Protein AF-0000000087537497 (afdb_homodimer)

Structure (mmCIF, N/CA/C/O backbone):
data_AF-0000000087537497-model_v1
#
loop_
_entity.id
_entity.type
_entity.pdbx_description
1 polymer 'DUF4315 family protein'
#
loop_
_atom_site.group_PDB
_atom_site.id
_atom_site.type_symbol
_atom_site.label_atom_id
_atom_site.label_alt_id
_atom_site.label_comp_id
_atom_site.label_asym_id
_atom_site.label_entity_id
_atom_site.label_seq_id
_atom_site.pdbx_PDB_ins_code
_atom_site.Cartn_x
_atom_site.Cartn_y
_atom_site.Cartn_z
_atom_site.occupancy
_atom_site.B_iso_or_equiv
_atom_site.auth_seq_id
_atom_site.auth_comp_id
_atom_site.auth_asym_id
_atom_site.auth_atom_id
_atom_site.pdbx_PDB_model_num
ATOM 1 N N . MET A 1 1 ? -3.16 -22.219 -18.234 1 84.06 1 MET A N 1
ATOM 2 C CA . MET A 1 1 ? -3.604 -21.922 -16.875 1 84.06 1 MET A CA 1
ATOM 3 C C . MET A 1 1 ? -5.027 -22.422 -16.641 1 84.06 1 MET A C 1
ATOM 5 O O . MET A 1 1 ? -5.863 -22.359 -17.547 1 84.06 1 MET A O 1
ATOM 9 N N . SER A 1 2 ? -5.203 -22.875 -15.367 1 94.38 2 SER A N 1
ATOM 10 C CA . SER A 1 2 ? -6.52 -23.422 -15.047 1 94.38 2 SER A CA 1
ATOM 11 C C . SER A 1 2 ? -7.527 -22.312 -14.781 1 94.38 2 SER A C 1
ATOM 13 O O . SER A 1 2 ? -7.145 -21.156 -14.547 1 94.38 2 SER A O 1
ATOM 15 N N . ALA A 1 3 ? -8.75 -22.734 -14.781 1 96.25 3 ALA A N 1
ATOM 16 C CA . ALA A 1 3 ? -9.836 -21.812 -14.453 1 96.25 3 ALA A CA 1
ATOM 17 C C . ALA A 1 3 ? -9.695 -21.297 -13.023 1 96.25 3 ALA A C 1
ATOM 19 O O . ALA A 1 3 ? -10.016 -20.141 -12.742 1 96.25 3 ALA A O 1
ATOM 20 N N . LYS A 1 4 ? -9.25 -22.219 -12.211 1 97.31 4 LYS A N 1
ATOM 21 C CA . LYS A 1 4 ? -9.07 -21.844 -10.812 1 97.31 4 LYS A CA 1
ATOM 22 C C . LYS A 1 4 ? -8 -20.766 -10.664 1 97.31 4 LYS A C 1
ATOM 24 O O . LYS A 1 4 ? -8.211 -19.781 -9.961 1 97.31 4 LYS A O 1
ATOM 29 N N . LEU A 1 5 ? -6.895 -20.922 -11.32 1 97.75 5 LEU A N 1
ATOM 30 C CA . LEU A 1 5 ? -5.82 -19.938 -11.289 1 97.75 5 LEU A CA 1
ATOM 31 C C . LEU A 1 5 ? -6.27 -18.625 -11.914 1 97.75 5 LEU A C 1
ATOM 33 O O . LEU A 1 5 ? -5.926 -17.547 -11.422 1 97.75 5 LEU A O 1
ATOM 37 N N . ASP A 1 6 ? -7.031 -18.734 -12.938 1 97.56 6 ASP A N 1
ATOM 38 C CA . ASP A 1 6 ? -7.562 -17.547 -13.594 1 97.56 6 ASP A CA 1
ATOM 39 C C . ASP A 1 6 ? -8.453 -16.75 -12.641 1 97.56 6 ASP A C 1
ATOM 41 O O . ASP A 1 6 ? -8.398 -15.516 -12.625 1 97.56 6 ASP A O 1
ATOM 45 N N . ARG A 1 7 ? -9.227 -17.422 -11.836 1 98.25 7 ARG A N 1
ATOM 46 C CA . ARG A 1 7 ? -10.125 -16.781 -10.883 1 98.25 7 ARG A CA 1
ATOM 47 C C . ARG A 1 7 ? -9.336 -16.078 -9.781 1 98.25 7 ARG A C 1
ATOM 49 O O . ARG A 1 7 ? -9.648 -14.945 -9.422 1 98.25 7 ARG A O 1
ATOM 56 N N . ILE A 1 8 ? -8.305 -16.703 -9.32 1 98.75 8 ILE A N 1
ATOM 57 C CA . ILE A 1 8 ? -7.477 -16.078 -8.289 1 98.75 8 ILE A CA 1
ATOM 58 C C . ILE A 1 8 ? -6.777 -14.852 -8.859 1 98.75 8 ILE A C 1
ATOM 60 O O . ILE A 1 8 ? -6.695 -13.812 -8.195 1 98.75 8 ILE A O 1
ATOM 64 N N . GLY A 1 9 ? -6.312 -15.031 -10.094 1 98.56 9 GLY A N 1
ATOM 65 C CA . GLY A 1 9 ? -5.676 -13.898 -10.75 1 98.56 9 GLY A CA 1
ATOM 66 C C . GLY A 1 9 ? -6.605 -12.711 -10.922 1 98.56 9 GLY A C 1
ATOM 67 O O . GLY A 1 9 ? -6.199 -11.57 -10.711 1 98.56 9 GLY A O 1
ATOM 68 N N . ALA A 1 10 ? -7.836 -12.969 -11.273 1 98.62 10 ALA A N 1
ATOM 69 C CA . ALA A 1 10 ? -8.828 -11.906 -11.422 1 98.62 10 ALA A CA 1
ATOM 70 C C . ALA A 1 10 ? -9.133 -11.242 -10.086 1 98.62 10 ALA A C 1
ATOM 72 O O . ALA A 1 10 ? -9.234 -10.016 -10.008 1 98.62 10 ALA A O 1
ATOM 73 N N . ASP A 1 11 ? -9.227 -12.078 -9.031 1 98.81 11 ASP A N 1
ATOM 74 C CA . ASP A 1 11 ? -9.461 -11.555 -7.691 1 98.81 11 ASP A CA 1
A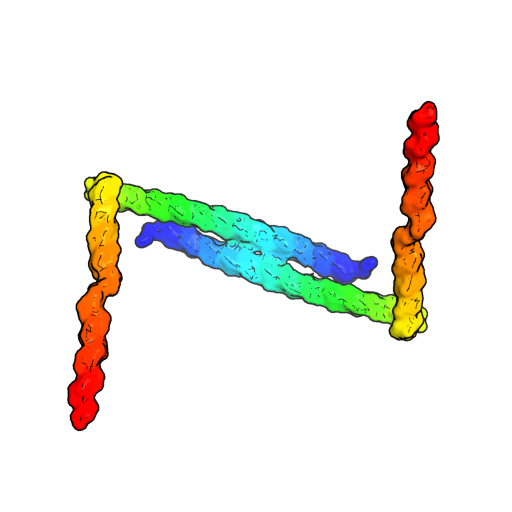TOM 75 C C . ASP A 1 11 ? -8.281 -10.703 -7.223 1 98.81 11 ASP A C 1
ATOM 77 O O . ASP A 1 11 ? -8.477 -9.688 -6.551 1 98.81 11 ASP A O 1
ATOM 81 N N . LEU A 1 12 ? -7.137 -11.133 -7.582 1 98.88 12 LEU A N 1
ATOM 82 C CA . LEU A 1 12 ? -5.926 -10.398 -7.227 1 98.88 12 LEU A CA 1
ATOM 83 C C . LEU A 1 12 ? -5.902 -9.031 -7.906 1 98.88 12 LEU A C 1
ATOM 85 O O . LEU A 1 12 ? -5.582 -8.023 -7.27 1 98.88 12 LEU A O 1
ATOM 89 N N . GLU A 1 13 ? -6.25 -9.016 -9.18 1 98.81 13 GLU A N 1
ATOM 90 C CA . GLU A 1 13 ? -6.305 -7.75 -9.906 1 98.81 13 GLU A CA 1
ATOM 91 C C . GLU A 1 13 ? -7.332 -6.801 -9.289 1 98.81 13 GLU A C 1
ATOM 93 O O . GLU A 1 13 ? -7.074 -5.605 -9.148 1 98.81 13 GLU A O 1
ATOM 98 N N . LYS A 1 14 ? -8.469 -7.355 -8.883 1 98.81 14 LYS A N 1
ATOM 99 C CA . LYS A 1 14 ? -9.5 -6.562 -8.227 1 98.81 14 LYS A CA 1
ATOM 100 C C . LYS A 1 14 ? -9 -6.008 -6.895 1 98.81 14 LYS A C 1
ATOM 102 O O . LYS A 1 14 ? -9.234 -4.84 -6.574 1 98.81 14 LYS A O 1
ATOM 107 N N . ALA A 1 15 ? -8.336 -6.832 -6.188 1 98.88 15 ALA A N 1
ATOM 108 C CA . ALA A 1 15 ? -7.816 -6.418 -4.887 1 98.88 15 ALA A CA 1
ATOM 109 C C . ALA A 1 15 ? -6.766 -5.32 -5.043 1 98.88 15 ALA A C 1
ATOM 111 O O . ALA A 1 15 ? -6.742 -4.359 -4.27 1 98.88 15 ALA A O 1
ATOM 112 N N . ARG A 1 16 ? -5.902 -5.461 -6.043 1 98.94 16 ARG A N 1
ATOM 113 C CA . ARG A 1 16 ? -4.871 -4.461 -6.297 1 98.94 16 ARG A CA 1
ATOM 114 C C . ARG A 1 16 ? -5.492 -3.117 -6.668 1 98.94 16 ARG A C 1
ATOM 116 O O . ARG A 1 16 ? -5.008 -2.066 -6.25 1 98.94 16 ARG A O 1
ATOM 123 N N . LYS A 1 17 ? -6.539 -3.17 -7.449 1 98.88 17 LYS A N 1
ATOM 124 C CA . LYS A 1 17 ? -7.234 -1.945 -7.836 1 98.88 17 LYS A CA 1
ATOM 125 C C . LYS A 1 17 ? -7.859 -1.26 -6.625 1 98.88 17 LYS A C 1
ATOM 127 O O . LYS A 1 17 ? -7.766 -0.039 -6.477 1 98.88 17 LYS A O 1
ATOM 132 N N . LYS A 1 18 ? -8.43 -2.041 -5.77 1 98.81 18 LYS A N 1
ATOM 133 C CA . LYS A 1 18 ? -9.039 -1.494 -4.559 1 98.81 18 LYS A CA 1
ATOM 134 C C . LYS A 1 18 ? -7.98 -0.885 -3.645 1 98.81 18 LYS A C 1
ATOM 136 O O . LYS A 1 18 ? -8.188 0.192 -3.082 1 98.81 18 LYS A O 1
ATOM 141 N N . ARG A 1 19 ? -6.941 -1.566 -3.508 1 98.88 19 ARG A N 1
ATOM 142 C CA . ARG A 1 19 ? -5.84 -1.041 -2.711 1 98.88 19 ARG A CA 1
ATOM 143 C C . ARG A 1 19 ? -5.359 0.299 -3.258 1 98.88 19 ARG A C 1
ATOM 145 O O . ARG A 1 19 ? -5.117 1.237 -2.494 1 98.88 19 ARG A O 1
ATOM 152 N N . ALA A 1 20 ? -5.215 0.37 -4.586 1 98.75 20 ALA A N 1
ATOM 153 C CA . ALA A 1 20 ? -4.75 1.596 -5.23 1 98.75 20 ALA A CA 1
ATOM 154 C C . ALA A 1 20 ? -5.73 2.742 -5.004 1 98.75 20 ALA A C 1
ATOM 156 O O . ALA A 1 20 ? -5.324 3.887 -4.801 1 98.75 20 ALA A O 1
ATOM 157 N N . GLU A 1 21 ? -7.027 2.451 -5.074 1 98.75 21 GLU A N 1
ATOM 158 C CA . GLU A 1 21 ? -8.062 3.449 -4.816 1 98.75 21 GLU A CA 1
ATOM 159 C C . GLU A 1 21 ? -7.949 4.016 -3.404 1 98.75 21 GLU A C 1
ATOM 161 O O . GLU A 1 21 ? -8.023 5.23 -3.209 1 98.75 21 GLU A O 1
ATOM 166 N N . TRP A 1 22 ? -7.691 3.131 -2.506 1 98.75 22 TRP A N 1
ATOM 167 C CA . TRP A 1 22 ? -7.605 3.586 -1.121 1 98.75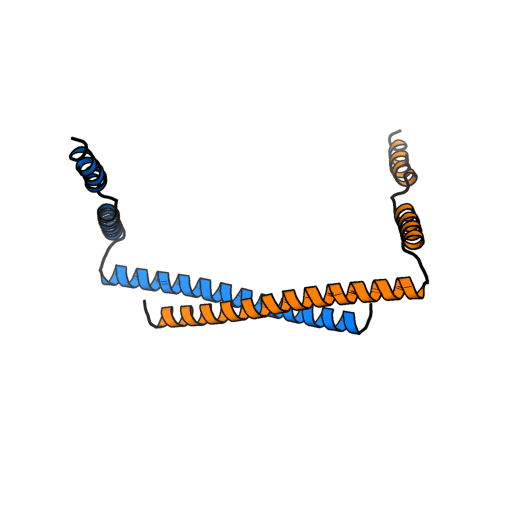 22 TRP A CA 1
ATOM 168 C C . TRP A 1 22 ? -6.281 4.297 -0.864 1 98.75 22 TRP A C 1
ATOM 170 O O . TRP A 1 22 ? -6.219 5.234 -0.065 1 98.75 22 TRP A O 1
ATOM 180 N N . ASP A 1 23 ? -5.234 3.859 -1.513 1 98.69 23 ASP A N 1
ATOM 181 C CA . ASP A 1 23 ? -3.965 4.578 -1.46 1 98.69 23 ASP A CA 1
ATOM 182 C C . ASP A 1 23 ? -4.125 6.012 -1.953 1 98.69 23 ASP A C 1
ATOM 184 O O . ASP A 1 23 ? -3.613 6.949 -1.335 1 98.69 23 ASP A O 1
ATOM 188 N N . ALA A 1 24 ? -4.895 6.203 -3.031 1 98.81 24 ALA A N 1
ATOM 189 C CA . ALA A 1 24 ? -5.156 7.539 -3.562 1 98.81 24 ALA A CA 1
ATOM 190 C C . ALA A 1 24 ? -5.973 8.375 -2.576 1 98.81 24 ALA A C 1
ATOM 192 O O . ALA A 1 24 ? -5.719 9.562 -2.406 1 98.81 24 ALA A O 1
ATOM 193 N N . LYS A 1 25 ? -6.91 7.719 -1.878 1 98.88 25 LYS A N 1
ATOM 194 C CA . LYS A 1 25 ? -7.727 8.414 -0.884 1 98.88 25 LYS A CA 1
ATOM 195 C C . LYS A 1 25 ? -6.879 8.859 0.304 1 98.88 25 LYS A C 1
ATOM 197 O O . LYS A 1 25 ? -7.051 9.969 0.81 1 98.88 25 LYS A O 1
ATOM 202 N N . VAL A 1 26 ? -5.98 7.984 0.719 1 98.94 26 VAL A N 1
ATOM 203 C CA . VAL A 1 26 ? -5.074 8.328 1.809 1 98.94 26 VAL A CA 1
ATOM 204 C C . VAL A 1 26 ? -4.246 9.555 1.429 1 98.94 26 VAL A C 1
ATOM 206 O O . VAL A 1 26 ? -4.152 10.508 2.201 1 98.94 26 VAL A O 1
ATOM 209 N N . LYS A 1 27 ? -3.748 9.594 0.236 1 98.94 27 LYS A N 1
ATOM 210 C CA . LYS A 1 27 ? -2.918 10.703 -0.214 1 98.94 27 LYS A CA 1
ATOM 211 C C . LYS A 1 27 ? -3.725 12 -0.281 1 98.94 27 LYS A C 1
ATOM 213 O O . LYS A 1 27 ? -3.234 13.062 0.101 1 98.94 27 LYS A O 1
ATOM 218 N N . ASP A 1 28 ? -4.914 11.914 -0.768 1 98.88 28 ASP A N 1
ATOM 219 C CA . ASP A 1 28 ? -5.801 13.07 -0.84 1 98.88 28 ASP A CA 1
ATOM 220 C C . ASP A 1 28 ? -6.102 13.625 0.553 1 98.88 28 ASP A C 1
ATOM 222 O O . ASP A 1 28 ? -6.016 14.828 0.782 1 98.88 28 ASP A O 1
ATOM 226 N N . LEU A 1 29 ? -6.383 12.75 1.477 1 98.88 29 LEU A N 1
ATOM 227 C CA . LEU A 1 29 ? -6.73 13.156 2.834 1 98.88 29 LEU A CA 1
ATOM 228 C C . LEU A 1 29 ? -5.523 13.742 3.557 1 98.88 29 LEU A C 1
ATOM 230 O O . LEU A 1 29 ? -5.66 14.672 4.352 1 98.88 29 LEU A O 1
ATOM 234 N N . GLU A 1 30 ? -4.355 13.156 3.254 1 98.94 30 GLU A N 1
ATOM 235 C CA . GLU A 1 30 ? -3.133 13.734 3.805 1 98.94 30 GLU A CA 1
ATOM 236 C C . GLU A 1 30 ? -2.92 15.156 3.301 1 98.94 30 GLU A C 1
ATOM 238 O O . GLU A 1 30 ? -2.553 16.047 4.074 1 98.94 30 GLU A O 1
ATOM 243 N N . ARG A 1 31 ? -3.129 15.414 2.057 1 98.88 31 ARG A N 1
ATOM 244 C CA . ARG A 1 31 ? -3.014 16.75 1.472 1 98.88 31 ARG A CA 1
ATOM 245 C C . ARG A 1 31 ? -4.016 17.703 2.102 1 98.88 31 ARG A C 1
ATOM 247 O O . ARG A 1 31 ? -3.652 18.828 2.49 1 98.88 31 ARG A O 1
ATOM 254 N N . ARG A 1 32 ? -5.238 17.297 2.232 1 98.75 32 ARG A N 1
ATOM 255 C CA . ARG A 1 32 ? -6.285 18.125 2.824 1 98.75 32 ARG A CA 1
ATOM 256 C C . ARG A 1 32 ? -5.977 18.438 4.285 1 98.75 32 ARG A C 1
ATOM 258 O O . ARG A 1 32 ? -6.203 19.562 4.742 1 98.75 32 ARG A O 1
ATOM 265 N N . TYR A 1 33 ? -5.426 17.422 4.953 1 98.75 33 TYR A N 1
ATOM 266 C CA . TYR A 1 33 ? -5.051 17.609 6.348 1 98.75 33 TYR A CA 1
ATOM 267 C C . TYR A 1 33 ? -3.994 18.703 6.484 1 98.75 33 TYR A C 1
ATOM 269 O O . TYR A 1 33 ? -4.145 19.625 7.289 1 98.75 33 TYR A O 1
ATOM 277 N N . ARG A 1 34 ? -3.016 18.656 5.691 1 98.69 34 ARG A N 1
ATOM 278 C CA . ARG A 1 34 ? -1.931 19.625 5.715 1 98.69 34 ARG A CA 1
ATOM 279 C C . ARG A 1 34 ? -2.441 21.016 5.371 1 98.69 34 ARG A C 1
ATOM 281 O O . ARG A 1 34 ? -2.078 22 6.027 1 98.69 34 ARG A O 1
ATOM 288 N N . GLU A 1 35 ? -3.254 21.125 4.391 1 98.5 35 GLU A N 1
ATOM 289 C CA . GLU A 1 35 ? -3.795 22.406 3.949 1 98.5 35 GLU A CA 1
ATOM 290 C C . GLU A 1 35 ? -4.648 23.047 5.035 1 98.5 35 GLU A C 1
ATOM 292 O O . GLU A 1 35 ? -4.52 24.25 5.312 1 98.5 35 GLU A O 1
ATOM 297 N N . GLU A 1 36 ? -5.441 22.219 5.609 1 98.19 36 GLU A N 1
ATOM 298 C CA . GLU A 1 36 ? -6.285 22.719 6.684 1 98.19 36 GLU A CA 1
ATOM 299 C C . GLU A 1 36 ? -5.453 23.141 7.898 1 98.19 36 GLU A C 1
ATOM 301 O O . GLU A 1 36 ? -5.715 24.172 8.516 1 98.19 36 GLU A O 1
ATOM 306 N N . GLU A 1 37 ? -4.512 22.234 8.25 1 98.31 37 GLU A N 1
ATOM 307 C CA . GLU A 1 37 ? -3.602 22.562 9.344 1 98.31 37 GLU A CA 1
ATOM 308 C C . GLU A 1 37 ? -2.891 23.891 9.086 1 98.31 37 GLU A C 1
ATOM 310 O O . GLU A 1 37 ? -2.832 24.734 9.977 1 98.31 37 GLU A O 1
ATOM 315 N N . ASN A 1 38 ? -2.428 24.203 7.918 1 98.12 38 ASN A N 1
ATOM 316 C CA . ASN A 1 38 ? -1.755 25.453 7.559 1 98.12 38 ASN A CA 1
ATOM 317 C C . ASN A 1 38 ? -2.697 26.641 7.664 1 98.12 38 ASN A C 1
ATOM 319 O O . ASN A 1 38 ? -2.311 27.703 8.156 1 98.12 38 ASN A O 1
ATOM 323 N N . SER A 1 39 ? -3.842 26.422 7.262 1 97.81 39 SER A N 1
ATOM 324 C CA . SER A 1 39 ? -4.836 27.484 7.332 1 97.81 39 SER A CA 1
ATOM 325 C C . SER A 1 39 ? -5.145 27.859 8.773 1 97.81 39 SER A C 1
ATOM 327 O O . SER A 1 39 ? -5.234 29.047 9.109 1 97.81 39 SER A O 1
ATOM 329 N N . GLU A 1 40 ? -5.285 26.844 9.617 1 97.69 40 GLU A N 1
ATOM 330 C CA . GLU A 1 40 ? -5.566 27.094 11.023 1 97.69 40 GLU A CA 1
ATOM 331 C C . GLU A 1 40 ? -4.406 27.812 11.695 1 97.69 40 GLU A C 1
ATOM 333 O O . GLU A 1 40 ? -4.621 28.734 12.492 1 97.69 40 GLU A O 1
ATOM 338 N N . ILE A 1 41 ? -3.205 27.469 11.336 1 97.06 41 ILE A N 1
ATOM 339 C CA . ILE A 1 41 ? -2.014 28.125 11.867 1 97.06 41 ILE A CA 1
ATOM 340 C C . ILE A 1 41 ? -1.992 29.594 11.438 1 97.06 41 ILE A C 1
ATOM 342 O O . ILE A 1 41 ? -1.77 30.484 12.266 1 97.06 41 ILE A O 1
ATOM 346 N N . HIS A 1 42 ? -2.334 29.875 10.219 1 96.75 42 HIS A N 1
ATOM 347 C CA . HIS A 1 42 ? -2.363 31.25 9.703 1 96.75 42 HIS A CA 1
ATOM 348 C C . HIS A 1 42 ? -3.408 32.094 10.43 1 96.75 42 HIS A C 1
ATOM 350 O O . HIS A 1 42 ? -3.133 33.219 10.82 1 96.75 42 HIS A O 1
ATOM 356 N N . GLU A 1 43 ? -4.527 31.5 10.633 1 96.69 43 GLU A N 1
ATOM 357 C CA . GLU A 1 43 ? -5.609 32.188 11.312 1 96.69 43 GLU A CA 1
ATOM 358 C C . GLU A 1 43 ? -5.23 32.531 12.758 1 96.69 43 GLU A C 1
ATOM 360 O O . GLU A 1 43 ? -5.496 33.625 13.242 1 96.69 43 GLU A O 1
ATOM 365 N N . MET A 1 44 ? -4.625 31.594 13.383 1 95.94 44 MET A N 1
ATOM 366 C CA . MET A 1 44 ? -4.211 31.797 14.773 1 95.94 44 MET A CA 1
ATOM 367 C C . MET A 1 44 ? -3.168 32.906 14.867 1 95.94 44 MET A C 1
ATOM 369 O O . MET A 1 44 ? -3.252 33.781 15.75 1 95.94 44 MET A O 1
ATOM 373 N N . VAL A 1 45 ? -2.258 32.875 13.93 1 97.56 45 VAL A N 1
ATOM 374 C CA . VAL A 1 45 ? -1.207 33.906 13.898 1 97.56 45 VAL A CA 1
ATOM 375 C C . VAL A 1 45 ? -1.813 35.281 13.578 1 97.56 45 VAL A C 1
ATOM 377 O O . VAL A 1 45 ? -1.48 36.25 14.227 1 97.56 45 VAL A O 1
ATOM 380 N N . HIS A 1 46 ? -2.691 35.406 12.727 1 96.81 46 HIS A N 1
ATOM 381 C CA . HIS A 1 46 ? -3.355 36.656 12.352 1 96.81 46 HIS A CA 1
ATOM 382 C C . HIS A 1 46 ? -4.238 37.156 13.477 1 96.81 46 HIS A C 1
ATOM 384 O O . HIS A 1 46 ? -4.254 38.375 13.75 1 96.81 46 HIS A O 1
ATOM 390 N N . ALA A 1 47 ? -4.91 36.188 14.102 1 96.75 47 ALA A N 1
ATOM 391 C CA . ALA A 1 47 ? -5.773 36.562 15.211 1 96.75 47 ALA A CA 1
ATOM 392 C C . ALA A 1 47 ? -4.965 37.156 16.359 1 96.75 47 ALA A C 1
ATOM 394 O O . ALA A 1 47 ? -5.449 38.062 17.062 1 96.75 47 ALA A O 1
ATOM 395 N N . ALA A 1 48 ? -3.738 36.625 16.453 1 96.25 48 ALA A N 1
ATOM 396 C CA . ALA A 1 48 ? -2.832 37.156 17.484 1 96.25 48 ALA A CA 1
ATOM 397 C C . ALA A 1 48 ? -2.098 38.406 16.984 1 96.25 48 ALA A C 1
ATOM 399 O O . ALA A 1 48 ? -1.313 39 17.719 1 96.25 48 ALA A O 1
ATOM 400 N N . ASN A 1 49 ? -2.363 38.781 15.789 1 97.38 49 ASN A N 1
ATOM 401 C CA . ASN A 1 49 ? -1.778 39.969 15.141 1 97.38 49 ASN A CA 1
ATOM 402 C C . ASN A 1 49 ? -0.254 39.938 15.195 1 97.38 49 ASN A C 1
ATOM 404 O O . ASN A 1 49 ? 0.383 40.938 15.492 1 97.38 49 ASN A O 1
ATOM 408 N N . LEU A 1 50 ? 0.309 38.75 14.906 1 96.94 50 LEU A N 1
ATOM 409 C CA . LEU A 1 50 ? 1.759 38.594 14.844 1 96.94 50 LEU A CA 1
ATOM 410 C C . LEU A 1 50 ? 2.258 38.656 13.406 1 96.94 50 LEU A C 1
ATOM 412 O O . LEU A 1 50 ? 1.689 38.031 12.508 1 96.94 50 LEU A O 1
ATOM 416 N N . ASN A 1 51 ? 3.215 39.625 13.258 1 94.81 51 ASN A N 1
ATOM 417 C CA . ASN A 1 51 ? 3.9 39.562 11.969 1 94.81 51 ASN A CA 1
ATOM 418 C C . ASN A 1 51 ? 4.973 38.469 11.953 1 94.81 51 ASN A C 1
ATOM 420 O O . ASN A 1 51 ? 5.238 37.844 12.977 1 94.81 51 ASN A O 1
ATOM 424 N N . PRO A 1 52 ? 5.371 38.156 10.742 1 95.12 52 PRO A N 1
ATOM 425 C CA . PRO A 1 52 ? 6.332 37.062 10.609 1 95.12 52 PRO A CA 1
ATOM 426 C C . PRO A 1 52 ? 7.551 37.25 11.516 1 95.12 52 PRO A C 1
ATOM 428 O O . PRO A 1 52 ? 8.039 36.25 12.094 1 95.12 52 PRO A O 1
ATOM 431 N N . GLU A 1 53 ? 8 38.469 11.695 1 96.5 53 GLU A N 1
ATOM 432 C CA . GLU A 1 53 ? 9.156 38.75 12.547 1 96.5 53 GLU A CA 1
ATOM 433 C C . GLU A 1 53 ? 8.844 38.438 14.016 1 96.5 53 GLU A C 1
ATOM 435 O O . GLU A 1 53 ? 9.664 37.844 14.727 1 96.5 53 GLU A O 1
ATOM 440 N N . GLN A 1 54 ? 7.738 38.906 14.477 1 97.06 54 GLN A N 1
ATOM 441 C CA . GLN A 1 54 ? 7.289 38.656 15.844 1 97.06 54 GLN A CA 1
ATOM 442 C C . GLN A 1 54 ? 7.141 37.156 16.109 1 97.06 54 GLN A C 1
ATOM 444 O O . GLN A 1 54 ? 7.535 36.688 17.172 1 97.06 54 GLN A O 1
ATOM 449 N N . LEU A 1 55 ? 6.555 36.5 15.164 1 96.75 55 LEU A N 1
ATOM 450 C CA . LEU A 1 55 ? 6.387 35.062 15.305 1 96.75 55 LEU A CA 1
ATOM 451 C C . LEU A 1 55 ? 7.738 34.375 15.414 1 96.75 55 LEU A C 1
ATOM 453 O O . LEU A 1 55 ? 7.93 33.5 16.281 1 96.75 55 LEU A O 1
ATOM 457 N N . SER A 1 56 ? 8.602 34.656 14.539 1 96.44 56 SER A N 1
ATOM 458 C CA . SER A 1 56 ? 9.938 34.094 14.555 1 96.44 56 SER A CA 1
ATOM 459 C C . SER A 1 56 ? 10.602 34.281 15.914 1 96.44 56 SER A C 1
ATOM 461 O O . SER A 1 56 ? 11.258 33.344 16.422 1 96.44 56 SER A O 1
ATOM 463 N N . GLU A 1 57 ? 10.531 35.531 16.484 1 95.38 57 GLU A N 1
ATOM 464 C CA . GLU A 1 57 ? 11.102 35.812 17.797 1 95.38 57 GLU A CA 1
ATOM 465 C C . GLU A 1 57 ? 10.484 34.906 18.875 1 95.38 57 GLU A C 1
ATOM 467 O O . GLU A 1 57 ? 11.195 34.375 19.719 1 95.38 57 GLU A O 1
ATOM 472 N N . LEU A 1 58 ? 9.188 34.844 18.859 1 94.75 58 LEU A N 1
ATOM 473 C CA . LEU A 1 58 ? 8.477 34 19.797 1 94.75 58 LEU A CA 1
ATOM 474 C C . LEU A 1 58 ? 8.961 32.562 19.688 1 94.75 58 LEU A C 1
ATOM 476 O O . LEU A 1 58 ? 9.172 31.891 20.703 1 94.75 58 LEU A O 1
ATOM 480 N N . LEU A 1 59 ? 9.031 32.031 18.516 1 94.12 59 LEU A N 1
ATOM 481 C CA . LEU A 1 59 ? 9.477 30.656 18.281 1 94.12 59 LEU A CA 1
ATOM 482 C C . LEU A 1 59 ? 10.898 30.469 18.812 1 94.12 59 LEU A C 1
ATOM 484 O O . LEU A 1 59 ? 11.211 29.406 19.375 1 94.12 59 LEU A O 1
ATOM 488 N N . ARG A 1 60 ? 11.727 31.438 18.578 1 94.38 60 ARG A N 1
ATOM 489 C CA . ARG A 1 60 ? 13.094 31.391 19.078 1 94.38 60 ARG A CA 1
ATOM 490 C C . ARG A 1 60 ? 13.109 31.297 20.609 1 94.38 60 ARG A C 1
ATOM 492 O O . ARG A 1 60 ? 13.883 30.531 21.188 1 94.38 60 ARG A O 1
ATOM 499 N N . MET A 1 61 ? 12.391 32.156 21.25 1 94 61 MET A N 1
ATOM 500 C CA . MET A 1 61 ? 12.305 32.188 22.719 1 94 61 MET A CA 1
ATOM 501 C C . MET A 1 61 ? 11.836 30.828 23.234 1 94 61 MET A C 1
ATOM 503 O O . MET A 1 61 ? 12.367 30.312 24.219 1 94 61 MET A O 1
ATOM 507 N N . PHE A 1 62 ? 10.82 30.25 22.547 1 92.44 62 PHE A N 1
ATOM 508 C CA . PHE A 1 62 ? 10.281 28.953 22.938 1 92.44 62 PHE A CA 1
ATOM 509 C C . PHE A 1 62 ? 11.328 27.859 22.812 1 92.44 62 PHE A C 1
ATOM 511 O O . PHE A 1 62 ? 11.461 27.016 23.688 1 92.44 62 PHE A O 1
ATOM 518 N N . ALA A 1 63 ? 12.008 27.844 21.641 1 91.69 63 ALA A N 1
ATOM 519 C CA . ALA A 1 63 ? 13.062 26.859 21.391 1 91.69 63 ALA A CA 1
ATOM 520 C C . ALA A 1 63 ? 14.164 26.969 22.438 1 91.69 63 ALA A C 1
ATOM 522 O O . ALA A 1 63 ? 14.719 25.969 22.875 1 91.69 63 ALA A O 1
ATOM 523 N N . ALA A 1 64 ? 14.453 28.172 22.797 1 88.25 64 ALA A N 1
ATOM 524 C CA . ALA A 1 64 ? 15.492 28.438 23.797 1 88.25 64 ALA A CA 1
ATOM 525 C C . ALA A 1 64 ? 15.07 27.922 25.172 1 88.25 64 ALA A C 1
ATOM 527 O O . ALA A 1 64 ? 15.898 27.406 25.938 1 88.25 64 ALA A O 1
ATOM 528 N N . ASP A 1 65 ? 13.93 28.031 25.469 1 88.38 65 ASP A N 1
ATOM 529 C CA . ASP A 1 65 ? 13.406 27.578 26.75 1 88.38 65 ASP A CA 1
ATOM 530 C C . ASP A 1 65 ? 13.359 26.047 26.812 1 88.38 65 ASP A C 1
ATOM 532 O O . ASP A 1 65 ? 13.484 25.469 27.891 1 88.38 65 ASP A O 1
ATOM 536 N N . MET A 1 66 ? 13.203 25.469 25.625 1 84 66 MET A N 1
ATOM 537 C CA . MET A 1 66 ? 13.109 24.016 25.562 1 84 66 MET A CA 1
ATOM 538 C C . MET A 1 66 ? 14.5 23.391 25.453 1 84 66 MET A C 1
ATOM 540 O O . MET A 1 66 ? 14.656 22.172 25.625 1 84 66 MET A O 1
ATOM 544 N N . ALA A 1 67 ? 15.461 24.156 25.109 1 74.38 67 ALA A N 1
ATOM 545 C CA . ALA A 1 67 ? 16.828 23.656 25.016 1 74.38 67 ALA A CA 1
ATOM 546 C C . ALA A 1 67 ? 17.328 23.203 26.391 1 74.38 67 ALA A C 1
ATOM 548 O O . ALA A 1 67 ? 17 23.797 27.406 1 74.38 67 ALA A O 1
ATOM 549 N N . PRO A 1 68 ? 17.828 21.938 26.344 1 74.56 68 PRO A N 1
ATOM 550 C CA . PRO A 1 68 ? 18.375 21.438 27.609 1 74.56 68 PRO A CA 1
ATOM 551 C C . PRO A 1 68 ? 19.328 22.438 28.266 1 74.56 68 PRO A C 1
ATOM 553 O O . PRO A 1 68 ? 20.078 23.141 27.578 1 74.56 68 PRO A O 1
ATOM 556 N N . LYS A 1 69 ? 18.875 23.078 29.391 1 69.31 69 LYS A N 1
ATOM 557 C CA . LYS A 1 69 ? 19.734 23.984 30.141 1 69.31 69 LYS A CA 1
ATOM 558 C C . LYS A 1 69 ? 21.031 23.281 30.562 1 69.31 69 LYS A C 1
ATOM 560 O O . LYS A 1 69 ? 21.031 22.109 30.891 1 69.31 69 LYS A O 1
ATOM 565 N N . PRO A 1 70 ? 22.141 23.969 30.094 1 60.25 70 PRO A N 1
ATOM 566 C CA . PRO A 1 70 ? 23.422 23.391 30.516 1 60.25 70 PRO A CA 1
ATOM 567 C C . PRO A 1 70 ? 23.453 23.016 32 1 60.25 70 PRO A C 1
ATOM 569 O O . PRO A 1 70 ? 24.141 22.062 32.375 1 60.25 70 PRO A O 1
ATOM 572 N N . ASP A 1 71 ? 22.891 23.781 32.781 1 57.66 71 ASP A N 1
ATOM 573 C CA . ASP A 1 71 ? 23.094 23.547 34.219 1 57.66 71 ASP A CA 1
ATOM 574 C C . ASP A 1 71 ? 22.594 22.172 34.625 1 57.66 71 ASP A C 1
ATOM 576 O O . ASP A 1 71 ? 23.031 21.609 35.625 1 57.66 71 ASP A O 1
ATOM 580 N N . THR A 1 72 ? 21.609 21.609 34 1 51.53 72 THR A N 1
ATOM 581 C CA . THR A 1 72 ? 21.094 20.312 34.438 1 51.53 72 THR A CA 1
ATOM 582 C C . THR A 1 72 ? 22.062 19.188 34.094 1 51.53 72 THR A C 1
ATOM 584 O O . THR A 1 72 ? 21.859 18.047 34.469 1 51.53 72 THR A O 1
ATOM 587 N N . ILE A 1 73 ? 22.859 19.484 33.062 1 51.97 73 ILE A N 1
ATOM 588 C CA . ILE A 1 73 ? 23.859 18.453 32.844 1 51.97 73 ILE A CA 1
ATOM 589 C C . ILE A 1 73 ? 24.812 18.375 34.031 1 51.97 73 ILE A C 1
ATOM 591 O O . ILE A 1 73 ? 25.266 17.281 34.406 1 51.97 73 ILE A O 1
ATOM 595 N N . ASN A 1 74 ? 25.062 19.516 34.625 1 49.56 74 ASN A N 1
ATOM 596 C CA . ASN A 1 74 ? 26.094 19.547 35.656 1 49.56 74 ASN A CA 1
ATOM 597 C C . ASN A 1 74 ? 25.594 18.984 37 1 49.56 74 ASN A C 1
ATOM 599 O O . ASN A 1 74 ? 26.375 18.75 37.906 1 49.56 74 ASN A O 1
ATOM 603 N N . THR A 1 75 ? 24.391 19 37.281 1 52.66 75 THR A N 1
ATOM 604 C CA . THR A 1 75 ? 24.031 18.562 38.625 1 52.66 75 THR A CA 1
ATOM 605 C C . THR A 1 75 ? 24.078 17.047 38.719 1 52.66 75 THR A C 1
ATOM 607 O O . THR A 1 75 ? 24 16.484 39.812 1 52.66 75 THR A O 1
ATOM 610 N N . MET A 1 76 ? 24 16.359 37.625 1 48.34 76 MET A N 1
ATOM 611 C CA . MET A 1 76 ? 24.047 14.906 37.781 1 48.34 76 MET A CA 1
ATOM 612 C C . MET A 1 76 ? 25.453 14.445 38.156 1 48.34 76 MET A C 1
ATOM 614 O O . MET A 1 76 ? 25.625 13.375 38.75 1 48.34 76 MET A O 1
ATOM 618 N N . ASN A 1 77 ? 26.469 15.211 37.812 1 45.03 77 ASN A N 1
ATOM 619 C CA . ASN A 1 77 ? 27.812 14.719 38.125 1 45.03 77 ASN A CA 1
ATOM 620 C C . ASN A 1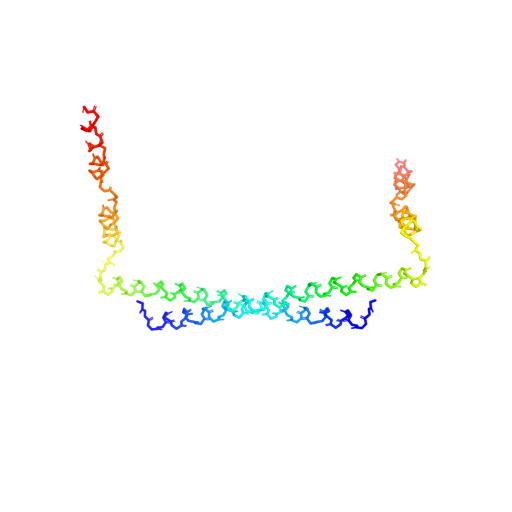 77 ? 28.172 14.93 39.594 1 45.03 77 ASN A C 1
ATOM 622 O O . ASN A 1 77 ? 29.172 14.383 40.062 1 45.03 77 ASN A O 1
ATOM 626 N N . GLU A 1 78 ? 27.609 15.93 40.281 1 48.28 78 GLU A N 1
ATOM 627 C CA . GLU A 1 78 ? 28.188 16.25 41.594 1 48.28 78 GLU A CA 1
ATOM 628 C C . GLU A 1 78 ? 27.781 15.219 42.656 1 48.28 78 GLU A C 1
ATOM 630 O O . GLU A 1 78 ? 28.406 15.133 43.688 1 48.28 78 GLU A O 1
ATOM 635 N N . GLU A 1 79 ? 26.609 14.516 42.5 1 45.12 79 GLU A N 1
ATOM 636 C CA . GLU A 1 79 ? 26.219 13.727 43.656 1 45.12 79 GLU A CA 1
ATOM 637 C C . GLU A 1 79 ? 27.016 12.43 43.75 1 45.12 79 GLU A C 1
ATOM 639 O O . GLU A 1 79 ? 26.953 11.711 44.75 1 45.12 79 GLU A O 1
ATOM 644 N N . GLU A 1 80 ? 27.656 12 42.594 1 42.91 80 GLU A N 1
ATOM 645 C CA . GLU A 1 80 ? 28.25 10.672 42.75 1 42.91 80 GLU A CA 1
ATOM 646 C C . GLU A 1 80 ? 29.547 10.742 43.562 1 42.91 80 GLU A C 1
ATOM 648 O O . GLU A 1 80 ? 30.141 9.711 43.875 1 42.91 80 GLU A O 1
ATOM 653 N N . THR A 1 81 ? 30.062 12.078 43.594 1 43.22 81 THR A N 1
ATOM 654 C CA . THR A 1 81 ? 31.406 12.016 44.156 1 43.22 81 THR A CA 1
ATOM 655 C C . THR A 1 81 ? 31.359 11.875 45.688 1 43.22 81 THR A C 1
ATOM 657 O O . THR A 1 81 ? 32.375 11.695 46.312 1 43.22 81 THR A O 1
ATOM 660 N N . GLN A 1 82 ? 30.203 12.32 46.375 1 45.09 82 GLN A N 1
ATOM 661 C CA . GLN A 1 82 ? 30.406 12.422 47.812 1 45.09 82 GLN A CA 1
ATOM 662 C C . GLN A 1 82 ? 30.438 11.047 48.469 1 45.09 82 GLN A C 1
ATOM 664 O O . GLN A 1 82 ? 30.828 10.906 49.625 1 45.09 82 GLN A O 1
ATOM 669 N N . ASN A 1 83 ? 29.828 9.984 47.875 1 39.34 83 ASN A N 1
ATOM 670 C CA . ASN A 1 83 ? 29.781 8.781 48.688 1 39.34 83 ASN A CA 1
ATOM 671 C C . ASN A 1 83 ? 31.078 7.988 48.625 1 39.34 83 ASN A C 1
ATOM 673 O O . ASN A 1 83 ? 31.172 6.883 49.156 1 39.34 83 ASN A O 1
ATOM 677 N N . GLU A 1 84 ? 32.031 8.312 47.781 1 41.84 84 GLU A N 1
ATOM 678 C CA . GLU A 1 84 ? 33.156 7.387 47.75 1 41.84 84 GLU A CA 1
ATOM 679 C C . GLU A 1 84 ? 34.125 7.648 48.906 1 41.84 84 GLU A C 1
ATOM 681 O O . GLU A 1 84 ? 35.125 6.953 49.062 1 41.84 84 GLU A O 1
ATOM 686 N N . ILE A 1 85 ? 33.688 8.492 49.875 1 34.09 85 ILE A N 1
ATOM 687 C CA . ILE A 1 85 ? 34.625 8.281 50.969 1 34.09 85 ILE A CA 1
ATOM 688 C C . ILE A 1 85 ? 34.281 6.984 51.719 1 34.09 85 ILE A C 1
ATOM 690 O O . ILE A 1 85 ? 33.094 6.738 52.031 1 34.09 85 ILE A O 1
ATOM 694 N N . MET B 1 1 ? -6.738 21.75 18.141 1 84.25 1 MET B N 1
ATOM 695 C CA . MET B 1 1 ? -7.164 21.344 16.797 1 84.25 1 MET B CA 1
ATOM 696 C C . MET B 1 1 ? -8.664 21.562 16.609 1 84.25 1 MET B C 1
ATOM 698 O O . MET B 1 1 ? -9.438 21.359 17.547 1 84.25 1 MET B O 1
ATOM 702 N N . SER B 1 2 ? -8.961 21.984 15.344 1 94.31 2 SER B N 1
ATOM 703 C CA . SER B 1 2 ? -10.367 22.266 15.078 1 94.31 2 SER B CA 1
ATOM 704 C C . SER B 1 2 ? -11.156 20.984 14.836 1 94.31 2 SER B C 1
ATOM 706 O O . SER B 1 2 ? -10.57 19.922 14.594 1 94.31 2 SER B O 1
ATOM 708 N N . ALA B 1 3 ? -12.438 21.156 14.883 1 96.19 3 ALA B N 1
ATOM 709 C CA . ALA B 1 3 ? -13.336 20.047 14.586 1 96.19 3 ALA B CA 1
ATOM 710 C C . ALA B 1 3 ? -13.156 19.562 13.156 1 96.19 3 ALA B C 1
ATOM 712 O O . ALA B 1 3 ? -13.25 18.359 12.883 1 96.19 3 ALA B O 1
ATOM 713 N N . LYS B 1 4 ? -12.938 20.547 12.32 1 97.31 4 LYS B N 1
ATOM 714 C CA . LYS B 1 4 ? -12.742 20.219 10.914 1 97.31 4 LYS B CA 1
ATOM 715 C C . LYS B 1 4 ? -11.5 19.359 10.719 1 97.31 4 LYS B C 1
ATOM 717 O O . LYS B 1 4 ? -11.539 18.344 10.023 1 97.31 4 LYS B O 1
ATOM 722 N N . LEU B 1 5 ? -10.398 19.719 11.328 1 97.75 5 LEU B N 1
ATOM 723 C CA . LEU B 1 5 ? -9.156 18.953 11.258 1 97.75 5 LEU B CA 1
ATOM 724 C C . LEU B 1 5 ? -9.328 17.578 11.891 1 97.75 5 LEU B C 1
ATOM 726 O O . LEU B 1 5 ? -8.797 16.578 11.383 1 97.75 5 LEU B O 1
ATOM 730 N N . ASP B 1 6 ? -10.062 17.562 12.945 1 97.56 6 ASP B N 1
ATOM 731 C CA . ASP B 1 6 ? -10.336 16.297 13.609 1 97.56 6 ASP B CA 1
ATOM 732 C C . ASP B 1 6 ? -11.09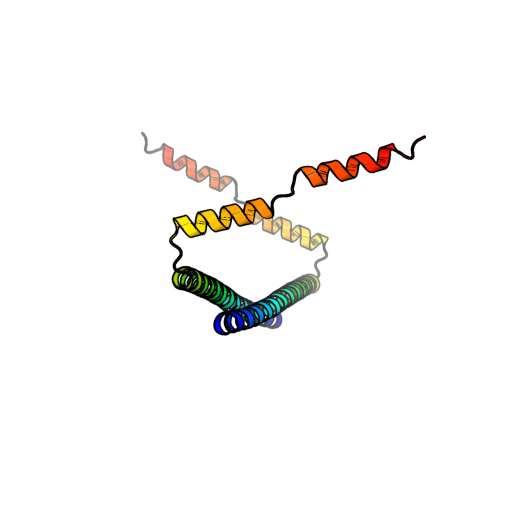4 15.336 12.695 1 97.56 6 ASP B C 1
ATOM 734 O O . ASP B 1 6 ? -10.805 14.141 12.672 1 97.56 6 ASP B O 1
ATOM 738 N N . ARG B 1 7 ? -12.008 15.828 11.93 1 98.25 7 ARG B N 1
ATOM 739 C CA . ARG B 1 7 ? -12.797 15.023 11 1 98.25 7 ARG B CA 1
ATOM 740 C C . ARG B 1 7 ? -11.93 14.477 9.875 1 98.25 7 ARG B C 1
ATOM 742 O O . ARG B 1 7 ? -12.031 13.297 9.523 1 98.25 7 ARG B O 1
ATOM 749 N N . ILE B 1 8 ? -11.062 15.289 9.367 1 98.81 8 ILE B N 1
ATOM 750 C CA . ILE B 1 8 ? -10.172 14.836 8.305 1 98.81 8 ILE B CA 1
ATOM 751 C C . ILE B 1 8 ? -9.227 13.766 8.844 1 98.81 8 ILE B C 1
ATOM 753 O O . ILE B 1 8 ? -8.977 12.758 8.18 1 98.81 8 ILE B O 1
ATOM 757 N N . GLY B 1 9 ? -8.758 14.047 10.062 1 98.5 9 GLY B N 1
ATOM 758 C CA . GLY B 1 9 ? -7.898 13.055 10.695 1 98.5 9 GLY B CA 1
ATOM 759 C C . GLY B 1 9 ? -8.578 11.711 10.898 1 98.5 9 GLY B C 1
ATOM 760 O O . GLY B 1 9 ? -7.969 10.664 10.672 1 98.5 9 GLY B O 1
ATOM 761 N N . ALA B 1 10 ? -9.812 11.734 11.312 1 98.62 10 ALA B N 1
ATOM 762 C CA . ALA B 1 10 ? -10.578 10.5 11.492 1 98.62 10 ALA B CA 1
ATOM 763 C C . ALA B 1 10 ? -10.797 9.781 10.164 1 98.62 10 ALA B C 1
ATOM 765 O O . ALA B 1 10 ? -10.672 8.562 10.086 1 98.62 10 ALA B O 1
ATOM 766 N N . ASP B 1 11 ? -11.102 10.57 9.109 1 98.81 11 ASP B N 1
ATOM 767 C CA . ASP B 1 11 ? -11.281 10 7.777 1 98.81 11 ASP B CA 1
ATOM 768 C C . ASP B 1 11 ? -9.984 9.391 7.262 1 98.81 11 ASP B C 1
ATOM 770 O O . ASP B 1 11 ? -10 8.352 6.598 1 98.81 11 ASP B O 1
ATOM 774 N N . LEU B 1 12 ? -8.922 10.047 7.578 1 98.88 12 LEU B N 1
ATOM 775 C CA . LEU B 1 12 ? -7.605 9.555 7.184 1 98.88 12 LEU B CA 1
ATOM 776 C C . LEU B 1 12 ? -7.297 8.219 7.855 1 98.88 12 LEU B C 1
ATOM 778 O O . LEU B 1 12 ? -6.816 7.293 7.203 1 98.88 12 LEU B O 1
ATOM 782 N N . GLU B 1 13 ? -7.586 8.148 9.141 1 98.81 13 GLU B N 1
ATOM 783 C CA . GLU B 1 13 ? -7.371 6.895 9.859 1 98.81 13 GLU B CA 1
ATOM 784 C C . GLU B 1 13 ? -8.219 5.77 9.281 1 98.81 13 GLU B C 1
ATOM 786 O O . GLU B 1 13 ? -7.742 4.641 9.125 1 98.81 13 GLU B O 1
ATOM 791 N N . LYS B 1 14 ? -9.469 6.074 8.914 1 98.81 14 LYS B N 1
ATOM 792 C CA . LYS B 1 14 ? -10.359 5.094 8.297 1 98.81 14 LYS B CA 1
ATOM 793 C C . LYS B 1 14 ? -9.805 4.637 6.945 1 98.81 14 LYS B C 1
ATOM 795 O O . LYS B 1 14 ? -9.828 3.445 6.633 1 98.81 14 LYS B O 1
ATOM 800 N N . ALA B 1 15 ? -9.336 5.582 6.215 1 98.88 15 ALA B N 1
ATOM 801 C CA . ALA B 1 15 ? -8.789 5.27 4.898 1 98.88 15 ALA B CA 1
ATOM 802 C C . ALA B 1 15 ? -7.543 4.395 5.016 1 98.88 15 ALA B C 1
ATOM 804 O O . ALA B 1 15 ? -7.363 3.455 4.238 1 98.88 15 ALA B O 1
ATOM 805 N N . ARG B 1 16 ? -6.684 4.703 5.977 1 98.94 16 ARG B N 1
ATOM 806 C CA . ARG B 1 16 ? -5.473 3.918 6.191 1 98.94 16 ARG B CA 1
ATOM 807 C C . ARG B 1 16 ? -5.812 2.482 6.578 1 98.94 16 ARG B C 1
ATOM 809 O O . ARG B 1 16 ? -5.148 1.541 6.141 1 98.94 16 ARG B O 1
ATOM 816 N N . LYS B 1 17 ? -6.809 2.328 7.41 1 98.88 17 LYS B N 1
ATOM 817 C CA . LYS B 1 17 ? -7.246 0.993 7.812 1 98.88 17 LYS B CA 1
ATOM 818 C C . LYS B 1 17 ? -7.766 0.199 6.617 1 98.88 17 LYS B C 1
ATOM 820 O O . LYS B 1 17 ? -7.441 -0.98 6.461 1 98.88 17 LYS B O 1
ATOM 825 N N . LYS B 1 18 ? -8.516 0.859 5.797 1 98.81 18 LYS B N 1
ATOM 826 C CA . LYS B 1 18 ? -9.047 0.201 4.605 1 98.81 18 LYS B CA 1
ATOM 827 C C . LYS B 1 18 ? -7.926 -0.197 3.652 1 98.81 18 LYS B C 1
ATOM 829 O O . LYS B 1 18 ? -7.938 -1.296 3.094 1 98.81 18 LYS B O 1
ATOM 834 N N . ARG B 1 19 ? -7.047 0.669 3.469 1 98.88 19 ARG B N 1
ATOM 835 C CA . ARG B 1 19 ? -5.891 0.361 2.631 1 98.88 19 ARG B CA 1
ATOM 836 C C . ARG B 1 19 ? -5.145 -0.86 3.156 1 98.88 19 ARG B C 1
ATOM 838 O O . ARG B 1 19 ? -4.758 -1.737 2.383 1 98.88 19 ARG B O 1
ATOM 845 N N . ALA B 1 20 ? -4.938 -0.886 4.48 1 98.81 20 ALA B N 1
ATOM 846 C CA . ALA B 1 20 ? -4.223 -1.998 5.102 1 98.81 20 ALA B CA 1
ATOM 847 C C . ALA B 1 20 ? -4.977 -3.311 4.906 1 98.81 20 ALA B C 1
ATOM 849 O O . ALA B 1 20 ? -4.363 -4.359 4.684 1 98.81 20 ALA B O 1
ATOM 850 N N . GLU B 1 21 ? -6.301 -3.277 5.031 1 98.75 21 GLU B N 1
ATOM 851 C CA . GLU B 1 21 ? -7.133 -4.457 4.809 1 98.75 21 GLU B CA 1
ATOM 852 C C . GLU B 1 21 ? -6.961 -4.992 3.389 1 98.75 21 GLU B C 1
ATOM 854 O O . GLU B 1 21 ? -6.805 -6.199 3.191 1 98.75 21 GLU B O 1
ATOM 859 N N . TRP B 1 22 ? -6.922 -4.078 2.49 1 98.75 22 TRP B N 1
ATOM 860 C CA . TRP B 1 22 ? -6.797 -4.512 1.103 1 98.75 22 TRP B CA 1
ATOM 861 C C . TRP B 1 22 ? -5.371 -4.957 0.796 1 98.75 22 TRP B C 1
ATOM 863 O O . TRP B 1 22 ? -5.156 -5.863 -0.01 1 98.75 22 TRP B O 1
ATOM 873 N N . ASP B 1 23 ? -4.402 -4.34 1.402 1 98.69 23 ASP B N 1
ATOM 874 C CA . ASP B 1 23 ? -3.023 -4.805 1.302 1 98.69 23 ASP B CA 1
ATOM 875 C C . ASP B 1 23 ? -2.891 -6.242 1.797 1 98.69 23 ASP B C 1
ATOM 877 O O . ASP B 1 23 ? -2.24 -7.07 1.152 1 98.69 23 ASP B O 1
ATOM 881 N N . ALA B 1 24 ? -3.562 -6.566 2.906 1 98.81 24 ALA B N 1
ATOM 882 C CA . ALA B 1 24 ? -3.547 -7.926 3.443 1 98.81 24 ALA B CA 1
ATOM 883 C C . ALA B 1 24 ? -4.223 -8.898 2.482 1 98.81 24 ALA B C 1
ATOM 885 O O . ALA B 1 24 ? -3.756 -10.031 2.303 1 98.81 24 ALA B O 1
ATOM 886 N N . LYS B 1 25 ? -5.289 -8.453 1.827 1 98.88 25 LYS B N 1
ATOM 887 C CA . LYS B 1 25 ? -5.988 -9.297 0.858 1 98.88 25 LYS B CA 1
ATOM 888 C C . LYS B 1 25 ? -5.113 -9.578 -0.358 1 98.88 25 LYS B C 1
ATOM 890 O O . LYS B 1 25 ? -5.086 -10.703 -0.859 1 98.88 25 LYS B O 1
ATOM 895 N N . VAL B 1 26 ? -4.418 -8.547 -0.819 1 98.94 26 VAL B N 1
ATOM 896 C CA . VAL B 1 26 ? -3.498 -8.711 -1.94 1 98.94 26 VAL B CA 1
ATOM 897 C C . VAL B 1 26 ? -2.443 -9.758 -1.594 1 98.94 26 VAL B C 1
ATOM 899 O O . VAL B 1 26 ? -2.197 -10.688 -2.373 1 98.94 26 VAL B O 1
ATOM 902 N N . LYS B 1 27 ? -1.894 -9.688 -0.418 1 98.94 27 LYS B N 1
ATOM 903 C CA . LYS B 1 27 ? -0.854 -10.625 -0 1 98.94 27 LYS B CA 1
ATOM 904 C C . LYS B 1 27 ? -1.4 -12.047 0.09 1 98.94 27 LYS B C 1
ATOM 906 O O . LYS B 1 27 ? -0.73 -13 -0.311 1 98.94 27 LYS B O 1
ATOM 911 N N . ASP B 1 28 ? -2.557 -12.188 0.61 1 98.88 28 ASP B N 1
ATOM 912 C CA . ASP B 1 28 ? -3.203 -13.492 0.71 1 98.88 28 ASP B CA 1
ATOM 913 C C . ASP B 1 28 ? -3.443 -14.094 -0.673 1 98.88 28 ASP B C 1
ATOM 915 O O . ASP B 1 28 ? -3.141 -15.266 -0.908 1 98.88 28 ASP B O 1
ATOM 919 N N . LEU B 1 29 ? -3.941 -13.305 -1.576 1 98.88 29 LEU B N 1
ATOM 920 C CA . LEU B 1 29 ? -4.254 -13.773 -2.922 1 98.88 29 LEU B CA 1
ATOM 921 C C . LEU B 1 29 ? -2.982 -14.125 -3.686 1 98.88 29 LEU B C 1
ATOM 923 O O . LEU B 1 29 ? -2.969 -15.07 -4.469 1 98.88 29 LEU B O 1
ATOM 927 N N . GLU B 1 30 ? -1.937 -13.32 -3.434 1 98.94 30 GLU B N 1
ATOM 928 C CA . GLU B 1 30 ? -0.647 -13.656 -4.027 1 98.94 30 GLU B CA 1
ATOM 929 C C . GLU B 1 30 ? -0.153 -15.016 -3.535 1 98.94 30 GLU B C 1
ATOM 931 O O . GLU B 1 30 ? 0.349 -15.82 -4.32 1 98.94 30 GLU B O 1
ATOM 936 N N . ARG B 1 31 ? -0.255 -15.305 -2.279 1 98.88 31 ARG B N 1
ATOM 937 C CA . ARG B 1 31 ? 0.129 -16.594 -1.703 1 98.88 31 ARG B CA 1
ATOM 938 C C . ARG B 1 31 ? -0.692 -17.719 -2.305 1 98.88 31 ARG B C 1
ATOM 940 O O . ARG B 1 31 ? -0.14 -18.75 -2.711 1 98.88 31 ARG B O 1
ATOM 947 N N . ARG B 1 32 ? -1.965 -17.562 -2.385 1 98.81 32 ARG B N 1
ATOM 948 C CA . ARG B 1 32 ? -2.859 -18.578 -2.945 1 98.81 32 ARG B CA 1
ATOM 949 C C . ARG B 1 32 ? -2.545 -18.828 -4.414 1 98.81 32 ARG B C 1
ATOM 951 O O . ARG B 1 32 ? -2.57 -19.969 -4.871 1 98.81 32 ARG B O 1
ATOM 958 N N . TYR B 1 33 ? -2.232 -17.719 -5.117 1 98.75 33 TYR B N 1
ATOM 959 C CA . TYR B 1 33 ? -1.877 -17.844 -6.523 1 98.75 33 TYR B CA 1
ATOM 960 C C . TYR B 1 33 ? -0.638 -18.719 -6.703 1 98.75 33 TYR B C 1
ATOM 962 O O . TYR B 1 33 ? -0.64 -19.656 -7.504 1 98.75 33 TYR B O 1
ATOM 970 N N . ARG B 1 34 ? 0.35 -18.469 -5.934 1 98.69 34 ARG B N 1
ATOM 971 C CA . ARG B 1 34 ? 1.6 -19.219 -6 1 98.69 34 ARG B CA 1
ATOM 972 C C . ARG B 1 34 ? 1.376 -20.688 -5.648 1 98.69 34 ARG B C 1
ATOM 974 O O . ARG B 1 34 ? 1.895 -21.578 -6.32 1 98.69 34 ARG B O 1
ATOM 981 N N . GLU B 1 35 ? 0.637 -20.953 -4.645 1 98.5 35 GLU B N 1
ATOM 982 C CA . GLU B 1 35 ? 0.369 -22.312 -4.191 1 98.5 35 GLU B CA 1
ATOM 983 C C . GLU B 1 35 ? -0.385 -23.109 -5.25 1 98.5 35 GLU B C 1
ATOM 985 O O . GLU B 1 35 ? -0.037 -24.25 -5.535 1 98.5 35 GLU B O 1
ATOM 990 N N . GLU B 1 36 ? -1.35 -22.438 -5.781 1 98.25 36 GLU B N 1
ATOM 991 C CA . GLU B 1 36 ? -2.121 -23.094 -6.832 1 98.25 36 GLU B CA 1
ATOM 992 C C . GLU B 1 36 ? -1.268 -23.344 -8.07 1 98.25 36 GLU B C 1
ATOM 994 O O . GLU B 1 36 ? -1.349 -24.406 -8.688 1 98.25 36 GLU B O 1
ATOM 999 N N . GLU B 1 37 ? -0.53 -22.281 -8.461 1 98.31 37 GLU B N 1
ATOM 1000 C CA . GLU B 1 37 ? 0.385 -22.422 -9.594 1 98.31 37 GLU B CA 1
ATOM 1001 C C . GLU B 1 37 ? 1.34 -23.594 -9.375 1 98.31 37 GLU B C 1
ATOM 1003 O O . GLU B 1 37 ? 1.525 -24.422 -10.266 1 98.31 37 GLU B O 1
ATOM 1008 N N . ASN B 1 38 ? 1.917 -23.812 -8.211 1 98.19 38 ASN B N 1
ATOM 1009 C CA . ASN B 1 38 ? 2.824 -24.906 -7.887 1 98.19 38 ASN B CA 1
ATOM 1010 C C . ASN B 1 38 ? 2.123 -26.266 -7.965 1 98.19 38 ASN B C 1
ATOM 1012 O O . ASN B 1 38 ? 2.688 -27.234 -8.477 1 98.19 38 ASN B O 1
ATOM 1016 N N . SER B 1 39 ? 0.966 -26.25 -7.52 1 97.75 39 SER B N 1
ATOM 1017 C CA . SER B 1 39 ? 0.192 -27.484 -7.555 1 97.75 39 SER B CA 1
ATOM 1018 C C . SER B 1 39 ? -0.088 -27.922 -8.992 1 97.75 39 SER B C 1
ATOM 1020 O O . SER B 1 39 ? 0.035 -29.094 -9.328 1 97.75 39 SER B O 1
ATOM 1022 N N . GLU B 1 40 ? -0.458 -26.969 -9.828 1 97.56 40 GLU B N 1
ATOM 1023 C CA . GLU B 1 40 ? -0.737 -27.266 -11.234 1 97.56 40 GLU B CA 1
ATOM 1024 C C . GLU B 1 40 ? 0.514 -27.766 -11.945 1 97.56 40 GLU B C 1
ATOM 1026 O O . GLU B 1 40 ? 0.447 -28.703 -12.742 1 97.56 40 GLU B O 1
ATOM 1031 N N . ILE B 1 41 ? 1.655 -27.172 -11.633 1 97.06 41 ILE B N 1
ATOM 1032 C CA . ILE B 1 41 ? 2.928 -27.594 -12.219 1 97.06 41 ILE B CA 1
ATOM 1033 C C . ILE B 1 41 ? 3.246 -29.031 -11.789 1 97.06 41 ILE B C 1
ATOM 1035 O O . ILE B 1 41 ? 3.607 -29.859 -12.625 1 97.06 41 ILE B O 1
ATOM 1039 N N . HIS B 1 42 ? 3.012 -29.359 -10.555 1 96.81 42 HIS B N 1
ATOM 1040 C CA . HIS B 1 42 ? 3.262 -30.703 -10.039 1 96.81 42 HIS B CA 1
ATOM 1041 C C . HIS B 1 42 ? 2.373 -31.734 -10.734 1 96.81 42 HIS B C 1
ATOM 1043 O O . HIS B 1 42 ? 2.848 -32.781 -11.148 1 96.81 42 HIS B O 1
ATOM 1049 N N . GLU B 1 43 ? 1.151 -31.375 -10.891 1 96.62 43 GLU B N 1
ATOM 1050 C CA . GLU B 1 43 ? 0.202 -32.281 -11.539 1 96.62 43 GLU B CA 1
ATOM 1051 C C . GLU B 1 43 ? 0.586 -32.531 -12.992 1 96.62 43 GLU B C 1
ATOM 1053 O O . GLU B 1 43 ? 0.516 -33.656 -13.477 1 96.62 43 GLU B O 1
ATOM 1058 N N . MET B 1 44 ? 0.962 -31.484 -13.641 1 95.94 44 MET B N 1
ATOM 1059 C CA . MET B 1 44 ? 1.357 -31.609 -15.039 1 95.94 44 MET B CA 1
ATOM 1060 C C . MET B 1 44 ? 2.586 -32.5 -15.188 1 95.94 44 MET B C 1
ATOM 1062 O O . MET B 1 44 ? 2.635 -33.375 -16.062 1 95.94 44 MET B O 1
ATOM 1066 N N . VAL B 1 45 ? 3.521 -32.312 -14.289 1 97.62 45 VAL B N 1
ATOM 1067 C CA . VAL B 1 45 ? 4.746 -33.094 -14.297 1 97.62 45 VAL B CA 1
ATOM 1068 C C . VAL B 1 45 ? 4.426 -34.531 -13.961 1 97.62 45 VAL B C 1
ATOM 1070 O O . VAL B 1 45 ? 4.918 -35.469 -14.617 1 97.62 45 VAL B O 1
ATOM 1073 N N . HIS B 1 46 ? 3.617 -34.844 -13.07 1 96.81 46 HIS B N 1
ATOM 1074 C CA . HIS B 1 46 ? 3.217 -36.188 -12.664 1 96.81 46 HIS B CA 1
ATOM 1075 C C . HIS B 1 46 ? 2.412 -36.875 -13.766 1 96.81 46 HIS B C 1
ATOM 1077 O O . HIS B 1 46 ? 2.615 -38.062 -14.039 1 96.81 46 HIS B O 1
ATOM 1083 N N . ALA B 1 47 ? 1.525 -36.031 -14.359 1 96.75 47 ALA B N 1
ATOM 1084 C CA . ALA B 1 47 ? 0.711 -36.562 -15.445 1 96.75 47 ALA B CA 1
ATOM 1085 C C . ALA B 1 47 ? 1.582 -37.031 -16.609 1 96.75 47 ALA B C 1
ATOM 1087 O O . ALA B 1 47 ? 1.25 -37.969 -17.312 1 96.75 47 ALA B O 1
ATOM 1088 N N . ALA B 1 48 ? 2.674 -36.25 -16.781 1 96.44 48 ALA B N 1
ATOM 1089 C CA . ALA B 1 48 ? 3.625 -36.594 -17.828 1 96.44 48 ALA B CA 1
ATOM 1090 C C . ALA B 1 48 ? 4.598 -37.688 -17.375 1 96.44 48 ALA B C 1
ATOM 1092 O O . ALA B 1 48 ? 5.457 -38.125 -18.141 1 96.44 48 ALA B O 1
ATOM 1093 N N . ASN B 1 49 ? 4.473 -38.094 -16.141 1 97.5 49 ASN B N 1
ATOM 1094 C CA . ASN B 1 49 ? 5.289 -39.125 -15.523 1 97.5 49 ASN B CA 1
ATOM 1095 C C . ASN B 1 49 ? 6.777 -38.812 -15.625 1 97.5 49 ASN B C 1
ATOM 1097 O O . ASN B 1 49 ? 7.586 -39.688 -15.945 1 97.5 49 ASN B O 1
ATOM 1101 N N . LEU B 1 50 ? 7.102 -37.562 -15.375 1 96.94 50 LEU B N 1
ATOM 1102 C CA . LEU B 1 50 ? 8.5 -37.125 -15.359 1 96.94 50 LEU B CA 1
ATOM 1103 C C . LEU B 1 50 ? 9.055 -37.125 -13.945 1 96.94 50 LEU B C 1
ATOM 1105 O O . LEU B 1 50 ? 8.414 -36.594 -13.023 1 96.94 50 LEU B O 1
ATOM 1109 N N . ASN B 1 51 ? 10.156 -37.875 -13.789 1 94.88 51 ASN B N 1
ATOM 1110 C CA . ASN B 1 51 ? 10.867 -37.688 -12.531 1 94.88 51 ASN B CA 1
ATOM 1111 C C . ASN B 1 51 ? 11.711 -36.438 -12.547 1 94.88 51 ASN B C 1
ATOM 1113 O O . ASN B 1 51 ? 11.836 -35.781 -13.578 1 94.88 51 ASN B O 1
ATOM 1117 N N . PRO B 1 52 ? 12.086 -36.031 -11.359 1 95.25 52 PRO B N 1
ATOM 1118 C CA . PRO B 1 52 ? 12.82 -34.781 -11.258 1 95.25 52 PRO B CA 1
ATOM 1119 C C . PRO B 1 52 ? 14.016 -34.719 -12.203 1 95.25 52 PRO B C 1
ATOM 1121 O O . PRO B 1 52 ? 14.297 -33.656 -12.789 1 95.25 52 PRO B O 1
ATOM 1124 N N . GLU B 1 53 ? 14.695 -35.844 -12.414 1 96.56 53 GLU B N 1
ATOM 1125 C CA . GLU B 1 53 ? 15.852 -35.906 -13.305 1 96.56 53 GLU B CA 1
ATOM 1126 C C . GLU B 1 53 ? 15.438 -35.656 -14.75 1 96.56 53 GLU B C 1
ATOM 1128 O O . GLU B 1 53 ? 16.109 -34.938 -15.492 1 96.56 53 GLU B O 1
ATOM 1133 N N . GLN B 1 54 ? 14.43 -36.312 -15.18 1 97.12 54 GLN B N 1
ATOM 1134 C CA . GLN B 1 54 ? 13.898 -36.156 -16.531 1 97.12 54 GLN B CA 1
ATOM 1135 C C . GLN B 1 54 ? 13.461 -34.719 -16.797 1 97.12 54 GLN B C 1
ATOM 1137 O O . GLN B 1 54 ? 13.719 -34.188 -17.859 1 97.12 54 GLN B O 1
ATOM 1142 N N . LEU B 1 55 ? 12.781 -34.188 -15.812 1 96.75 55 LEU B N 1
ATOM 1143 C CA . LEU B 1 55 ? 12.336 -32.812 -15.945 1 96.75 55 LEU B CA 1
ATOM 1144 C C . LEU B 1 55 ? 13.531 -31.859 -16.094 1 96.75 55 LEU B C 1
ATOM 1146 O O . LEU B 1 55 ? 13.523 -30.984 -16.969 1 96.75 55 LEU B O 1
ATOM 1150 N N . SER B 1 56 ? 14.469 -32 -15.258 1 96.44 56 SER B N 1
ATOM 1151 C CA . SER B 1 56 ? 15.672 -31.188 -15.32 1 96.44 56 SER B CA 1
ATOM 1152 C C . SER B 1 56 ? 16.312 -31.234 -16.703 1 96.44 56 SER B C 1
ATOM 1154 O O . SER B 1 56 ? 16.766 -30.219 -17.219 1 96.44 56 SER B O 1
ATOM 1156 N N . GLU B 1 57 ? 16.453 -32.469 -17.281 1 95.5 57 GLU B N 1
ATOM 1157 C CA . GLU B 1 57 ? 17.031 -32.625 -18.609 1 95.5 57 GLU B CA 1
ATOM 1158 C C . GLU B 1 57 ? 16.219 -31.891 -19.656 1 95.5 57 GLU B C 1
ATOM 1160 O O . GLU B 1 57 ? 16.781 -31.219 -20.531 1 95.5 57 GLU B O 1
ATOM 1165 N N . LEU B 1 58 ? 14.938 -32.094 -19.594 1 94.81 58 LEU B N 1
ATOM 1166 C CA . LEU B 1 58 ? 14.047 -31.391 -20.5 1 94.81 58 LEU B CA 1
ATOM 1167 C C . LEU B 1 58 ? 14.25 -29.875 -20.406 1 94.81 58 LEU B C 1
ATOM 1169 O O . LEU B 1 58 ? 14.305 -29.188 -21.438 1 94.81 58 LEU B O 1
ATOM 1173 N N . LEU B 1 59 ? 14.242 -29.344 -19.25 1 94.19 59 LEU B N 1
ATOM 1174 C CA . LEU B 1 59 ? 14.438 -27.906 -19.031 1 94.19 59 LEU B CA 1
ATOM 1175 C C . LEU B 1 59 ? 15.773 -27.453 -19.594 1 94.19 59 LEU B C 1
ATOM 1177 O O . LEU B 1 59 ? 15.859 -26.359 -20.172 1 94.1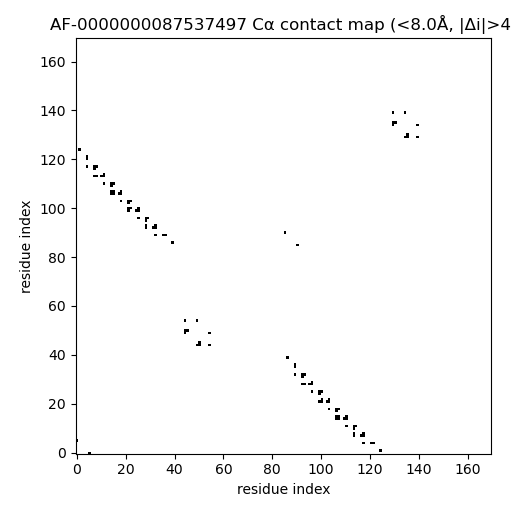9 59 LEU B O 1
ATOM 1181 N N . ARG B 1 60 ? 16.797 -28.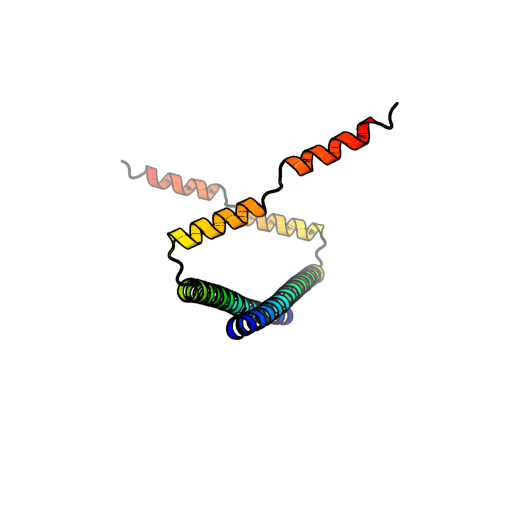25 -19.406 1 94.44 60 ARG B N 1
ATOM 1182 C CA . ARG B 1 60 ? 18.109 -27.938 -19.953 1 94.44 60 ARG B CA 1
ATOM 1183 C C . ARG B 1 60 ? 18.047 -27.844 -21.484 1 94.44 60 ARG B C 1
ATOM 1185 O O . ARG B 1 60 ? 18.641 -26.938 -22.078 1 94.44 60 ARG B O 1
ATOM 1192 N N . MET B 1 61 ? 17.484 -28.828 -22.094 1 94.06 61 MET B N 1
ATOM 1193 C CA . MET B 1 61 ? 17.344 -28.859 -23.562 1 94.06 61 MET B CA 1
ATOM 1194 C C . MET B 1 61 ? 16.609 -27.609 -24.062 1 94.06 61 MET B C 1
ATOM 1196 O O . MET B 1 61 ? 17 -27.016 -25.062 1 94.06 61 MET B O 1
ATOM 1200 N N . PHE B 1 62 ? 15.523 -27.219 -23.359 1 92.75 62 PHE B N 1
ATOM 1201 C CA . PHE B 1 62 ? 14.727 -26.047 -23.719 1 92.75 62 PHE B CA 1
ATOM 1202 C C . PHE B 1 62 ? 15.555 -24.781 -23.625 1 92.75 62 PHE B C 1
ATOM 1204 O O . PHE B 1 62 ? 15.5 -23.922 -24.516 1 92.75 62 PHE B O 1
ATOM 1211 N N . ALA B 1 63 ? 16.297 -24.625 -22.484 1 91.88 63 ALA B N 1
ATOM 1212 C CA . ALA B 1 63 ? 17.141 -23.453 -22.266 1 91.88 63 ALA B CA 1
ATOM 1213 C C . ALA B 1 63 ? 18.203 -23.344 -23.344 1 91.88 63 ALA B C 1
ATOM 1215 O O . ALA B 1 63 ? 18.547 -22.25 -23.797 1 91.88 63 ALA B O 1
ATOM 1216 N N . ALA B 1 64 ? 18.719 -24.469 -23.719 1 88.19 64 ALA B N 1
ATOM 1217 C CA . ALA B 1 64 ? 19.75 -24.516 -24.75 1 88.19 64 ALA B CA 1
ATOM 1218 C C . ALA B 1 64 ? 19.203 -24.094 -26.109 1 88.19 64 ALA B C 1
ATOM 1220 O O . ALA B 1 64 ? 19.891 -23.438 -26.891 1 88.19 64 ALA B O 1
ATOM 1221 N N . ASP B 1 65 ? 18.078 -24.406 -26.344 1 88.5 65 ASP B N 1
ATOM 1222 C CA . ASP B 1 65 ? 17.438 -24.062 -27.609 1 88.5 65 ASP B CA 1
ATOM 1223 C C . ASP B 1 65 ? 17.094 -22.578 -27.656 1 88.5 65 ASP B C 1
ATOM 1225 O O . ASP B 1 65 ? 17.078 -21.969 -28.734 1 88.5 65 ASP B O 1
ATOM 1229 N N . MET B 1 66 ? 16.859 -22.031 -26.453 1 84.19 66 MET B N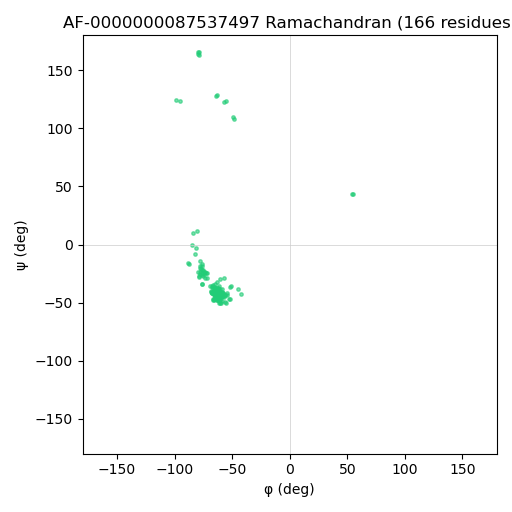 1
ATOM 1230 C CA . MET B 1 66 ? 16.484 -20.609 -26.391 1 84.19 66 MET B CA 1
ATOM 1231 C C . MET B 1 66 ? 17.719 -19.734 -26.312 1 84.19 66 MET B C 1
ATOM 1233 O O . MET B 1 66 ? 17.641 -18.516 -26.484 1 84.19 66 MET B O 1
ATOM 1237 N N . ALA B 1 67 ? 18.812 -20.281 -26 1 73.94 67 ALA B N 1
ATOM 1238 C CA . ALA B 1 67 ? 20.062 -19.516 -25.938 1 73.94 67 ALA B CA 1
ATOM 1239 C C . ALA B 1 67 ? 20.438 -18.969 -27.297 1 73.94 67 ALA B C 1
ATOM 1241 O O . ALA B 1 67 ? 20.219 -19.625 -28.328 1 73.94 67 ALA B O 1
ATOM 1242 N N . PRO B 1 68 ? 20.703 -17.625 -27.297 1 75.06 68 PRO B N 1
ATOM 1243 C CA . PRO B 1 68 ? 21.125 -17.016 -28.562 1 75.06 68 PRO B CA 1
ATOM 1244 C C . PRO B 1 68 ? 22.25 -17.797 -29.234 1 75.06 68 PRO B C 1
ATOM 1246 O O . PRO B 1 68 ? 23.141 -18.328 -28.562 1 75.06 68 PRO B O 1
ATOM 1249 N N . LYS B 1 69 ? 21.969 -18.469 -30.359 1 69.62 69 LYS B N 1
ATOM 1250 C CA . LYS B 1 69 ? 23 -19.172 -31.125 1 69.62 69 LYS B CA 1
ATOM 1251 C C . LYS B 1 69 ? 24.109 -18.219 -31.531 1 69.62 69 LYS B C 1
ATOM 1253 O O . LYS B 1 69 ? 23.859 -17.047 -31.859 1 69.62 69 LYS B O 1
ATOM 1258 N N . PRO B 1 70 ? 25.391 -18.625 -31.062 1 60.78 70 PRO B N 1
ATOM 1259 C CA . PRO B 1 70 ? 26.516 -17.797 -31.484 1 60.78 70 PRO B CA 1
ATOM 1260 C C . PRO B 1 70 ? 26.438 -17.375 -32.938 1 60.78 70 PRO B C 1
ATOM 1262 O O . PRO B 1 70 ? 26.906 -16.297 -33.312 1 60.78 70 PRO B O 1
ATOM 1265 N N . ASP B 1 71 ? 26.094 -18.203 -33.781 1 57.91 71 ASP B N 1
ATOM 1266 C CA . ASP B 1 71 ? 26.219 -17.875 -35.188 1 57.91 71 ASP B CA 1
ATOM 1267 C C . ASP B 1 71 ? 25.438 -16.609 -35.531 1 57.91 71 ASP B C 1
ATOM 1269 O O . ASP B 1 71 ? 25.734 -15.945 -36.531 1 57.91 71 ASP B O 1
ATOM 1273 N N . THR B 1 72 ? 24.406 -16.281 -34.875 1 51.62 72 THR B N 1
ATOM 1274 C CA . THR B 1 72 ? 23.625 -15.117 -35.281 1 51.62 72 THR B CA 1
ATOM 1275 C C . THR B 1 72 ? 24.328 -13.828 -34.875 1 51.62 72 THR B C 1
ATOM 1277 O O . THR B 1 72 ? 23.906 -12.734 -35.25 1 51.62 72 THR B O 1
ATOM 1280 N N . ILE B 1 73 ? 25.172 -13.969 -33.906 1 52.62 73 ILE B N 1
ATOM 1281 C CA . ILE B 1 73 ? 25.922 -12.742 -33.625 1 52.62 73 ILE B CA 1
ATOM 1282 C C . ILE B 1 73 ? 26.844 -12.406 -34.781 1 52.62 73 ILE B C 1
ATOM 1284 O O . ILE B 1 73 ? 27.047 -11.234 -35.094 1 52.62 73 ILE B O 1
ATOM 1288 N N . ASN B 1 74 ? 27.391 -13.414 -35.406 1 49.94 74 ASN B N 1
ATOM 1289 C CA . ASN B 1 74 ? 28.422 -13.18 -36.438 1 49.94 74 ASN B CA 1
ATOM 1290 C C . ASN B 1 74 ? 27.812 -12.68 -37.719 1 49.94 74 ASN B C 1
ATOM 1292 O O . ASN B 1 74 ? 28.547 -12.234 -38.625 1 49.94 74 ASN B O 1
ATOM 1296 N N . THR B 1 75 ? 26.656 -12.93 -38.062 1 53.19 75 THR B N 1
ATOM 1297 C CA . THR B 1 75 ? 26.188 -12.508 -39.375 1 53.19 75 THR B CA 1
ATOM 1298 C C . THR B 1 75 ? 25.906 -11.008 -39.406 1 53.19 75 THR B C 1
ATOM 1300 O O . THR B 1 75 ? 25.703 -10.422 -40.469 1 53.19 75 THR B O 1
ATOM 1303 N N . MET B 1 76 ? 25.688 -10.422 -38.25 1 49.38 76 MET B N 1
ATOM 1304 C CA . MET B 1 76 ? 25.391 -8.992 -38.344 1 49.38 76 MET B CA 1
ATOM 1305 C C . MET B 1 76 ? 26.656 -8.195 -38.656 1 49.38 76 MET B C 1
ATOM 1307 O O . MET B 1 76 ? 26.578 -7.07 -39.156 1 49.38 76 MET B O 1
ATOM 1311 N N . ASN B 1 77 ? 27.828 -8.703 -38.312 1 45.84 77 ASN B N 1
ATOM 1312 C CA . ASN B 1 77 ? 29.031 -7.887 -38.531 1 45.84 77 ASN B CA 1
ATOM 1313 C C . ASN B 1 77 ? 29.469 -7.922 -40 1 45.84 77 ASN B C 1
ATOM 1315 O O . ASN B 1 77 ? 30.328 -7.145 -40.406 1 45.84 77 ASN B O 1
ATOM 1319 N N . GLU B 1 78 ? 29.219 -8.938 -40.812 1 49 78 GLU B N 1
ATOM 1320 C CA . GLU B 1 78 ? 29.859 -9.047 -42.094 1 49 78 GLU B CA 1
ATOM 1321 C C . GLU B 1 78 ? 29.234 -8.078 -43.094 1 49 78 GLU B C 1
ATOM 1323 O O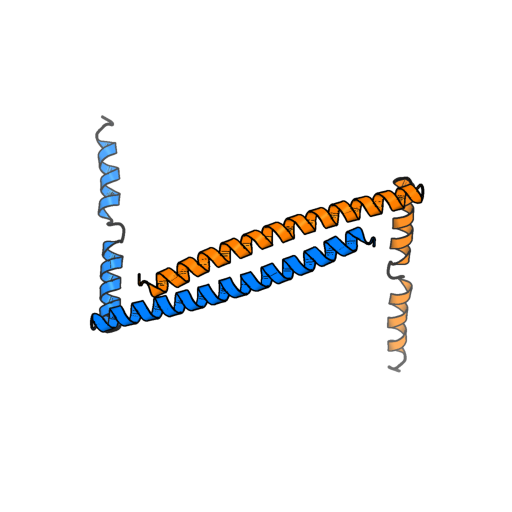 . GLU B 1 78 ? 29.828 -7.797 -44.156 1 49 78 GLU B O 1
ATOM 1328 N N . GLU B 1 79 ? 27.984 -7.637 -42.938 1 46.19 79 GLU B N 1
ATOM 1329 C CA . GLU B 1 79 ? 27.422 -6.871 -44.031 1 46.19 79 GLU B CA 1
ATOM 1330 C C . GLU B 1 79 ? 27.953 -5.438 -44.031 1 46.19 79 GLU B C 1
ATOM 1332 O O . GLU B 1 79 ? 27.75 -4.691 -45 1 46.19 79 GLU B O 1
ATOM 1337 N N . GLU B 1 80 ? 28.469 -4.984 -42.844 1 45.66 80 GLU B N 1
ATOM 1338 C CA . GLU B 1 80 ? 28.781 -3.561 -42.875 1 45.66 80 GLU B CA 1
ATOM 1339 C C . GLU B 1 80 ? 30.078 -3.303 -43.656 1 45.66 80 GLU B C 1
ATOM 1341 O O . GLU B 1 80 ? 30.484 -2.15 -43.844 1 45.66 80 GLU B O 1
ATOM 1346 N N . THR B 1 81 ? 30.875 -4.434 -43.844 1 44.25 81 THR B N 1
ATOM 1347 C CA . THR B 1 81 ? 32.188 -4.055 -44.344 1 44.25 81 THR B CA 1
ATOM 1348 C C . THR B 1 81 ? 32.156 -3.773 -45.844 1 44.25 81 THR B C 1
ATOM 1350 O O . THR B 1 81 ? 33.156 -3.324 -46.438 1 44.25 81 THR B O 1
ATOM 1353 N N . GLN B 1 82 ? 31.172 -4.332 -46.625 1 42.78 82 GLN B N 1
ATOM 1354 C CA . GLN B 1 82 ? 31.422 -4.242 -48.062 1 42.78 82 GLN B CA 1
ATOM 1355 C C . GLN B 1 82 ? 31.203 -2.82 -48.562 1 42.78 82 GLN B C 1
ATOM 1357 O O . GLN B 1 82 ? 31.547 -2.504 -49.688 1 42.78 82 GLN B O 1
ATOM 1362 N N . ASN B 1 83 ? 30.375 -1.995 -47.844 1 40.56 83 ASN B N 1
ATOM 1363 C CA . ASN B 1 83 ? 30.016 -0.784 -48.562 1 40.56 83 ASN B CA 1
ATOM 1364 C C . ASN B 1 83 ? 31.156 0.236 -48.531 1 40.56 83 ASN B C 1
ATOM 1366 O O . ASN B 1 83 ? 31.016 1.344 -49.062 1 40.56 83 ASN B O 1
ATOM 1370 N N . GLU B 1 84 ? 32.094 -0.062 -47.625 1 43.5 84 GLU B N 1
ATOM 1371 C CA . GLU B 1 84 ? 33.031 1.056 -47.625 1 43.5 84 GLU B CA 1
ATOM 1372 C C . GLU B 1 84 ? 34.094 0.893 -48.75 1 43.5 84 GLU B C 1
ATOM 1374 O O . GLU B 1 84 ? 34.969 1.734 -48.906 1 43.5 84 GLU B O 1
ATOM 1379 N N . ILE B 1 85 ? 33.938 -0.059 -49.656 1 32.78 85 ILE B N 1
ATOM 1380 C CA . ILE B 1 85 ? 34.938 0.109 -50.688 1 32.78 85 ILE B CA 1
ATOM 1381 C C . ILE B 1 85 ? 34.469 1.2 -51.656 1 32.78 85 ILE B C 1
ATOM 1383 O O . ILE B 1 85 ? 33.312 1.242 -52.062 1 32.78 85 ILE B O 1
#

Solvent-accessible surface area (backbone atoms only — not comparable to full-atom values): 9530 Å² total; per-residue (Å²): 135,51,71,69,57,50,50,43,50,52,52,33,52,51,31,49,53,51,25,51,54,28,50,52,49,33,52,51,36,51,53,52,43,52,53,51,53,51,50,53,52,51,50,54,38,53,73,66,66,49,49,74,67,56,45,52,51,52,51,48,54,51,51,58,69,65,42,81,57,68,67,68,63,56,59,66,64,60,67,69,63,68,68,75,109,134,52,71,68,57,49,49,41,51,52,51,32,52,53,31,48,51,52,25,50,53,29,49,51,49,33,52,51,38,53,53,52,44,52,54,50,53,52,50,53,52,51,49,52,37,54,74,67,66,47,50,73,68,56,46,52,51,52,52,50,55,53,53,59,68,66,42,82,59,70,69,67,62,58,62,65,63,62,67,70,62,66,70,76,110

Radius of gyration: 33.95 Å; Cα contacts (8 Å, |Δi|>4): 58; chains: 2; bounding box: 48×79×102 Å

Secondary structure (DSSP, 8-state):
--HHHHHHHHHHHHHHHHHHHHHHHHHHHHHHHHHHHHHHHHHHHHHTT--HHHHHHHHHHHHHHHS--THHHHHHHHTTSGGG-/--HHHHHHHHHHHHHHHHHHHHHHHHHHHHHHHHHHHHHHHHHHHHHTT--HHHHHHHHHHHHHHHS--THHHHHHHSTTSGGG-

Sequence (170 aa):
MSAKLDRIGADLEKARKKRAEWDAKVKDLERRYREEENSEIHEMVHAANLNPEQLSELLRMFAADMAPKPDTINTMNEEETQNEIMSAKLDRIGADLEKARKKRAEWDAKVKDLERRYREEENSEIHEMVHAANLNPEQLSELLRMFAADMAPKPDTINTMNEEETQNEI

InterPro domains:
  IPR025464 Protein of unknown function DUF4315 [PF14193] (4-81)

Organism: NCBI:txid88431

pLDDT: mean 86.65, std 19.73, range [32.78, 98.94]

Foldseek 3Di:
DDPVVVVVVVVVVVVVVVVVVVVVVVVVVVVVVVVVVVVVVVVVCVVVPDDPVRVVVVVVVVVVVVPDPPVVVPVVPPVVPPPPD/DDPVVVVVVVVVVVVVVVVVVVVVVVVVVVVVVVVVVVVVVVVVCVVVPDDPVRVVVVVVVVVVVVPDDVVVVPVVPPVVPPPVD